Protein AF-A0A7C7DC08-F1 (afdb_monomer_lite)

Radius of gyration: 14.55 Å; chains: 1; bounding box: 36×22×37 Å

Sequence (53 aa):
VIVDGLAKIAERRDQIKGLEFVYEPKVLRHFLCKLKPIGLDPKKGEDVNPMVP

pLDDT: mean 83.42, std 16.88, range [45.34, 96.5]

Foldseek 3Di:
DVVVVVVVCVVCVVVDFDKDWPDADPPPRVVPTDIDGPQDDPVPNDRPDPPDD

Secondary structure (DSSP, 8-state):
-HHHHHHHHHHTGGG---EEEEE--SS-HHHH-EEEETTB-TTT-SB--S---

InterPro domains:
  IPR015422 Pyridoxal phosphate-dependent transferase, small domain [G3DSA:3.90.1150.10] (1-38)
  IPR015424 Pyridoxal phosphate-dependent transferase [SSF53383] (2-38)

Structure (mmCIF, N/CA/C/O backbone):
data_AF-A0A7C7DC08-F1
#
_entry.id   AF-A0A7C7DC08-F1
#
loop_
_atom_site.group_PDB
_atom_site.id
_atom_site.type_symbol
_atom_site.label_atom_id
_atom_site.label_alt_id
_atom_site.label_comp_id
_atom_site.label_asym_id
_atom_site.label_entity_id
_atom_site.label_seq_id
_atom_site.pdbx_PDB_ins_code
_atom_site.Cartn_x
_atom_site.Cartn_y
_atom_site.Cartn_z
_atom_site.occupancy
_atom_site.B_iso_or_equiv
_atom_site.auth_seq_id
_atom_site.auth_comp_id
_atom_site.auth_asym_id
_atom_site.auth_atom_id
_atom_site.pdbx_PDB_model_num
ATOM 1 N N . VAL A 1 1 ? -18.578 -9.082 4.022 1.00 80.19 1 VAL A N 1
ATOM 2 C CA . VAL A 1 1 ? -17.104 -9.189 3.856 1.00 80.19 1 VAL A CA 1
ATOM 3 C C . VAL A 1 1 ? -16.448 -7.865 3.465 1.00 80.19 1 VAL A C 1
ATOM 5 O O . VAL A 1 1 ? -15.637 -7.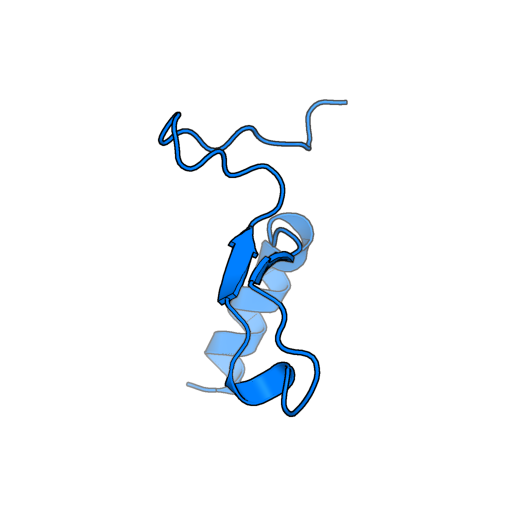390 4.244 1.00 80.19 1 VAL A O 1
ATOM 8 N N . ILE A 1 2 ? -16.770 -7.238 2.318 1.00 95.88 2 ILE A N 1
ATOM 9 C CA . ILE A 1 2 ? -16.135 -5.956 1.915 1.00 95.88 2 ILE A CA 1
ATOM 10 C C . ILE A 1 2 ? -16.470 -4.833 2.908 1.00 95.88 2 ILE A C 1
ATOM 12 O O . ILE A 1 2 ? -15.575 -4.156 3.406 1.00 95.88 2 ILE A O 1
ATOM 16 N N . VAL A 1 3 ? -17.758 -4.689 3.238 1.00 96.50 3 VAL A N 1
ATOM 17 C CA . VAL A 1 3 ? -18.248 -3.678 4.188 1.00 96.50 3 VAL A CA 1
ATOM 18 C C . VAL A 1 3 ? -17.628 -3.880 5.570 1.00 96.50 3 VAL A C 1
ATOM 20 O O . VAL A 1 3 ? -17.047 -2.950 6.115 1.00 96.50 3 VAL A O 1
ATOM 23 N N . ASP A 1 4 ? -17.660 -5.107 6.094 1.00 96.31 4 ASP A N 1
ATOM 24 C CA . ASP A 1 4 ? -17.104 -5.424 7.418 1.00 96.31 4 ASP A CA 1
ATOM 25 C C . ASP A 1 4 ? -15.591 -5.176 7.487 1.00 96.31 4 ASP A C 1
ATOM 27 O O . ASP A 1 4 ? -15.066 -4.754 8.516 1.00 96.31 4 ASP A O 1
ATOM 31 N N . GLY A 1 5 ? -14.875 -5.423 6.385 1.00 95.12 5 GLY A N 1
ATOM 32 C CA . GLY A 1 5 ? -13.447 -5.140 6.280 1.00 95.12 5 GLY A CA 1
ATOM 33 C C . GLY A 1 5 ? -13.152 -3.643 6.348 1.00 95.12 5 GLY A C 1
ATOM 34 O O . GLY A 1 5 ? -12.285 -3.225 7.115 1.00 95.12 5 GLY A O 1
ATOM 35 N N . LEU A 1 6 ? -13.898 -2.833 5.594 1.00 95.38 6 LEU A N 1
ATOM 36 C CA . LEU A 1 6 ? -13.749 -1.377 5.612 1.00 95.38 6 LEU A CA 1
ATOM 37 C C . LEU A 1 6 ? -14.167 -0.769 6.956 1.00 95.38 6 LEU A C 1
ATOM 39 O O . LEU A 1 6 ? -13.470 0.117 7.446 1.00 95.38 6 LEU A O 1
ATOM 43 N N . ALA A 1 7 ? -15.230 -1.278 7.585 1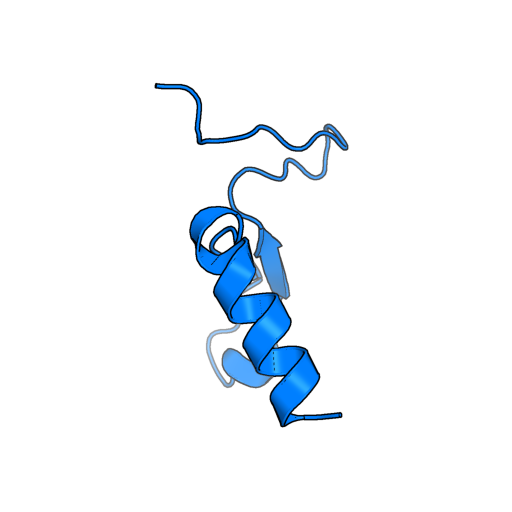.00 96.31 7 ALA A N 1
ATOM 44 C CA . ALA A 1 7 ? -15.659 -0.844 8.914 1.00 96.31 7 ALA A CA 1
ATOM 45 C C . ALA A 1 7 ? -14.543 -1.042 9.957 1.00 96.31 7 ALA A C 1
ATOM 47 O O . ALA A 1 7 ? -14.159 -0.099 10.644 1.00 96.31 7 ALA A O 1
ATOM 48 N N . LYS A 1 8 ? -13.917 -2.225 9.979 1.00 95.25 8 LYS A N 1
ATOM 49 C CA . LYS A 1 8 ? -12.785 -2.522 10.876 1.00 95.25 8 LYS A CA 1
ATOM 50 C C . LYS A 1 8 ? -11.529 -1.701 10.581 1.00 95.25 8 LYS A C 1
ATOM 52 O O . LYS A 1 8 ? -10.733 -1.452 11.481 1.00 95.25 8 LYS A O 1
ATOM 57 N N . ILE A 1 9 ? -11.296 -1.320 9.322 1.00 93.50 9 ILE A N 1
ATOM 58 C CA . ILE A 1 9 ? -10.190 -0.419 8.959 1.00 93.50 9 ILE A CA 1
ATOM 59 C C . ILE A 1 9 ? -10.476 0.993 9.483 1.00 93.50 9 ILE A C 1
ATOM 61 O O . ILE A 1 9 ? -9.569 1.629 10.016 1.00 93.50 9 ILE A O 1
ATOM 65 N N . ALA A 1 10 ? -11.724 1.459 9.381 1.00 94.12 10 ALA A N 1
ATOM 66 C CA . ALA A 1 10 ? -12.133 2.771 9.873 1.00 94.12 10 ALA A CA 1
ATOM 67 C C . ALA A 1 10 ? -11.974 2.904 11.398 1.00 94.12 10 ALA A C 1
ATOM 69 O O . ALA A 1 10 ? -11.511 3.944 11.863 1.00 94.12 10 ALA A O 1
ATOM 70 N N . GLU A 1 11 ? -12.272 1.847 12.162 1.00 96.31 11 GLU A N 1
ATOM 71 C CA . GLU A 1 11 ? -12.085 1.803 13.625 1.00 96.31 11 GLU A CA 1
ATOM 72 C C . GLU A 1 11 ? -10.629 2.042 14.060 1.00 96.31 11 GLU A C 1
ATOM 74 O O . GLU A 1 11 ? -10.384 2.633 15.107 1.00 96.31 11 GLU A O 1
ATOM 79 N N . ARG A 1 12 ? -9.651 1.612 13.252 1.00 93.56 12 ARG A N 1
ATOM 80 C CA . ARG A 1 12 ? -8.211 1.726 13.555 1.00 93.56 12 ARG A CA 1
ATOM 81 C C . ARG A 1 12 ? -7.483 2.784 12.729 1.00 93.56 12 ARG A C 1
ATOM 83 O O . ARG A 1 12 ? -6.258 2.734 12.635 1.00 93.56 12 ARG A O 1
ATOM 90 N N . ARG A 1 13 ? -8.210 3.713 12.102 1.00 91.56 13 ARG A N 1
ATOM 91 C CA . ARG A 1 13 ? -7.650 4.695 11.155 1.00 91.56 13 ARG A CA 1
ATOM 92 C C . ARG A 1 13 ? -6.456 5.474 11.716 1.00 91.56 13 ARG A C 1
ATOM 94 O O . ARG A 1 13 ? -5.504 5.719 10.987 1.00 91.56 13 ARG A O 1
ATOM 101 N N . ASP A 1 14 ? -6.487 5.788 13.010 1.00 91.69 14 ASP A N 1
ATOM 102 C CA . ASP A 1 14 ? -5.468 6.600 13.683 1.00 91.69 14 ASP A CA 1
ATOM 103 C C . ASP A 1 14 ? -4.159 5.819 13.923 1.00 91.69 14 ASP A C 1
ATOM 105 O O . ASP A 1 14 ? -3.128 6.406 14.229 1.00 91.69 14 ASP A O 1
ATOM 109 N N . GLN A 1 15 ? -4.180 4.491 13.751 1.00 90.50 15 GLN A N 1
ATOM 110 C CA . GLN A 1 15 ? -3.013 3.605 13.873 1.00 90.50 15 GLN A CA 1
ATOM 111 C C . GLN A 1 15 ? -2.372 3.281 12.512 1.00 90.50 15 GLN A C 1
ATOM 113 O O . GLN A 1 15 ? -1.318 2.644 12.454 1.00 90.50 15 GLN A O 1
ATOM 118 N N . ILE A 1 16 ? -3.009 3.665 11.398 1.00 90.56 16 ILE A N 1
ATOM 119 C CA . ILE A 1 16 ? -2.525 3.346 10.051 1.00 90.56 16 ILE A CA 1
ATOM 120 C C . ILE A 1 16 ? -1.372 4.289 9.703 1.00 90.56 16 ILE A C 1
ATOM 122 O O . ILE A 1 16 ? -1.563 5.487 9.503 1.00 90.56 16 ILE A O 1
ATOM 126 N N . LYS A 1 17 ? -0.162 3.733 9.602 1.00 90.00 17 LYS A N 1
ATOM 127 C CA . LYS A 1 17 ? 1.040 4.481 9.216 1.00 90.00 17 LYS A CA 1
ATOM 128 C C . LYS A 1 17 ? 1.011 4.845 7.725 1.00 90.00 17 LYS A C 1
ATOM 130 O O . LYS A 1 17 ? 0.551 4.064 6.890 1.00 90.00 17 LYS A O 1
ATOM 135 N N . GLY A 1 18 ? 1.568 6.010 7.392 1.00 91.56 18 GLY A N 1
ATOM 136 C CA . GLY A 1 18 ? 1.880 6.373 6.009 1.00 91.56 18 GLY A CA 1
ATOM 137 C C . GLY A 1 18 ? 2.984 5.490 5.415 1.00 91.56 18 GLY A C 1
ATOM 138 O O . GLY A 1 18 ? 3.655 4.739 6.126 1.00 91.56 18 GLY A O 1
ATOM 139 N N . LEU A 1 19 ? 3.180 5.594 4.100 1.00 93.75 19 LEU A N 1
ATOM 140 C CA . LEU A 1 19 ? 4.184 4.832 3.358 1.00 93.75 19 LEU A CA 1
ATOM 141 C C . LEU A 1 19 ? 5.266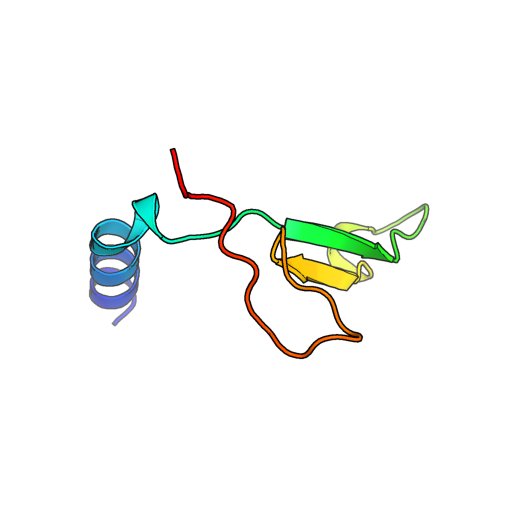 5.756 2.791 1.00 93.75 19 LEU A C 1
ATOM 143 O O . LEU A 1 19 ? 4.975 6.868 2.355 1.00 93.75 19 LEU A O 1
ATOM 147 N N . GLU A 1 20 ? 6.498 5.264 2.748 1.00 93.44 20 GLU A N 1
ATOM 148 C CA . GLU A 1 20 ? 7.651 5.905 2.112 1.00 93.44 20 GLU A CA 1
ATOM 149 C C . GLU A 1 20 ? 8.239 5.005 1.009 1.00 93.44 20 GLU A C 1
ATOM 151 O O . GLU A 1 20 ? 8.135 3.774 1.062 1.00 93.44 20 GLU A O 1
ATOM 156 N N . PHE A 1 21 ? 8.856 5.610 -0.011 1.00 93.62 21 PHE A N 1
ATOM 157 C CA . PHE A 1 21 ? 9.457 4.871 -1.121 1.00 93.62 21 PHE A CA 1
ATOM 158 C C . PHE A 1 21 ? 10.788 4.234 -0.717 1.00 93.62 21 PHE A C 1
ATOM 160 O O . PHE A 1 21 ? 11.722 4.906 -0.292 1.00 93.62 21 PHE A O 1
ATOM 167 N N . VAL A 1 22 ? 10.899 2.926 -0.938 1.00 93.50 22 VAL A N 1
ATOM 168 C CA . VAL A 1 22 ? 12.182 2.204 -0.952 1.00 93.50 22 VAL A CA 1
ATOM 169 C C . VAL A 1 22 ? 12.793 2.251 -2.349 1.00 93.50 22 VAL A C 1
ATOM 171 O O . VAL A 1 22 ? 14.007 2.324 -2.514 1.00 93.50 22 VAL A O 1
ATOM 174 N N . TYR A 1 23 ? 11.936 2.191 -3.364 1.00 93.31 23 TYR A N 1
ATOM 175 C CA . TYR A 1 23 ? 12.318 2.256 -4.765 1.00 93.31 23 TYR A CA 1
ATOM 176 C C . TYR A 1 23 ? 11.186 2.901 -5.561 1.00 93.31 23 TYR A C 1
ATOM 178 O O . TYR A 1 23 ? 10.062 2.394 -5.551 1.00 93.31 23 TYR A O 1
ATOM 186 N N . GLU A 1 24 ? 11.491 3.994 -6.260 1.00 95.44 24 GLU A N 1
ATOM 187 C CA . GLU A 1 24 ? 10.561 4.683 -7.153 1.00 95.44 24 GLU A CA 1
ATOM 188 C C . GLU A 1 24 ? 11.124 4.698 -8.587 1.00 95.44 24 GLU A C 1
ATOM 190 O O . GLU A 1 24 ? 12.132 5.358 -8.856 1.00 95.44 24 GLU A O 1
ATOM 195 N N . PRO A 1 25 ? 10.512 3.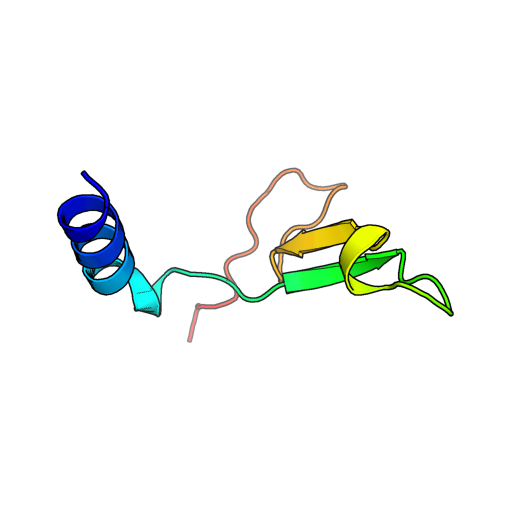960 -9.530 1.00 94.12 25 PRO A N 1
ATOM 196 C CA . PRO A 1 25 ? 10.907 4.010 -10.929 1.00 94.12 25 PRO A CA 1
ATOM 197 C C . PRO A 1 25 ? 10.374 5.275 -11.609 1.00 94.12 25 PRO A C 1
ATOM 199 O O . PRO A 1 25 ? 9.282 5.754 -11.311 1.00 94.12 25 PRO A O 1
ATOM 202 N N . LYS A 1 26 ? 11.130 5.783 -12.592 1.00 93.31 26 LYS A N 1
ATOM 203 C CA . LYS A 1 26 ? 10.807 7.027 -13.320 1.00 93.31 26 LYS A CA 1
ATOM 204 C C . LYS A 1 26 ? 9.477 6.971 -14.085 1.00 93.31 26 LYS A C 1
ATOM 206 O O . LYS A 1 26 ? 8.880 8.009 -14.344 1.00 93.31 26 LYS A O 1
ATOM 211 N N . VAL A 1 27 ? 9.026 5.774 -14.461 1.00 94.81 27 VAL A N 1
ATOM 212 C CA . VAL A 1 27 ? 7.757 5.526 -15.158 1.00 94.81 27 VAL A 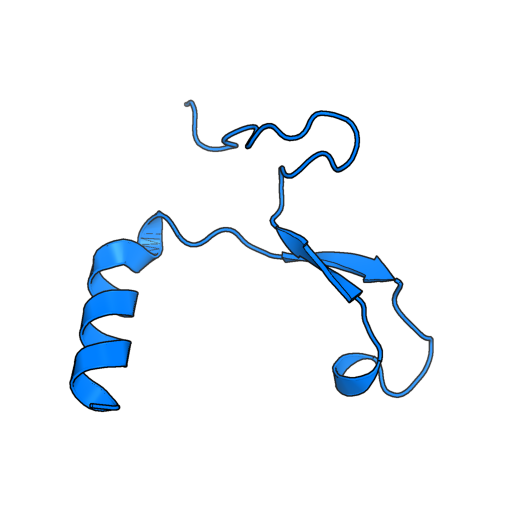CA 1
ATOM 213 C C . VAL A 1 27 ? 7.013 4.374 -14.492 1.00 94.81 27 VAL A C 1
ATOM 215 O O . VAL A 1 27 ? 7.631 3.492 -13.900 1.00 94.81 27 VAL A O 1
ATOM 218 N N . LEU A 1 28 ? 5.679 4.378 -14.593 1.00 94.25 28 LEU A N 1
ATOM 219 C CA . LEU A 1 28 ? 4.807 3.325 -14.047 1.00 94.25 28 LEU A CA 1
ATOM 220 C C . LEU A 1 28 ? 4.998 3.065 -12.539 1.00 94.25 28 LEU A C 1
ATOM 222 O O . LEU A 1 28 ? 4.830 1.944 -12.058 1.00 94.25 28 LEU A O 1
ATOM 226 N N . ARG A 1 29 ? 5.298 4.123 -11.772 1.00 94.06 29 ARG A N 1
ATOM 227 C CA . ARG A 1 29 ? 5.568 4.056 -10.325 1.00 94.06 29 ARG A CA 1
ATOM 228 C C . ARG A 1 29 ? 4.509 3.294 -9.527 1.00 94.06 29 ARG A C 1
ATOM 230 O O . ARG A 1 29 ? 4.863 2.513 -8.660 1.00 94.06 29 ARG A O 1
ATOM 237 N N . HIS A 1 30 ? 3.226 3.441 -9.856 1.00 94.94 30 HIS A N 1
ATOM 238 C CA . HIS A 1 30 ? 2.136 2.794 -9.117 1.00 94.94 30 HIS A CA 1
ATOM 239 C C . HIS A 1 30 ? 2.161 1.263 -9.219 1.00 94.94 30 HIS A C 1
ATOM 241 O O . HIS A 1 30 ? 1.681 0.590 -8.316 1.00 94.94 30 HIS A O 1
ATOM 247 N N . PHE A 1 31 ? 2.742 0.724 -10.293 1.00 95.31 31 PHE A N 1
ATOM 248 C CA . PHE A 1 31 ? 2.852 -0.717 -10.512 1.00 95.31 31 PHE A CA 1
ATOM 249 C C . PHE A 1 31 ? 4.175 -1.290 -10.003 1.00 95.31 31 PHE A C 1
ATOM 251 O O . PHE A 1 31 ? 4.218 -2.429 -9.554 1.00 95.31 31 PHE A O 1
ATOM 258 N N . LEU A 1 32 ? 5.257 -0.516 -10.115 1.00 95.06 32 LEU A N 1
ATOM 259 C CA . LEU A 1 32 ? 6.623 -1.025 -9.970 1.00 95.06 32 LEU A CA 1
ATOM 260 C C . LEU A 1 32 ? 7.352 -0.520 -8.717 1.00 95.06 32 LEU A C 1
ATOM 262 O O . LEU A 1 32 ? 8.460 -0.981 -8.431 1.00 95.06 32 LEU A O 1
ATOM 266 N N . CYS A 1 33 ? 6.788 0.445 -7.988 1.00 96.25 33 CYS A N 1
ATOM 267 C CA . CYS A 1 33 ? 7.426 0.954 -6.780 1.00 96.25 33 CYS A CA 1
ATOM 268 C C . CYS A 1 33 ? 7.461 -0.091 -5.660 1.00 96.25 33 CYS A C 1
ATOM 270 O O . CYS A 1 33 ? 6.657 -1.023 -5.604 1.00 96.25 33 CYS A O 1
ATOM 272 N N . LYS A 1 34 ? 8.402 0.097 -4.736 1.00 94.25 34 LYS A N 1
ATOM 273 C CA . LYS A 1 34 ? 8.431 -0.612 -3.455 1.00 94.25 34 LYS A CA 1
ATOM 274 C C . LYS A 1 34 ? 8.264 0.406 -2.341 1.00 94.25 34 LYS A C 1
ATOM 276 O O . LYS A 1 34 ? 8.965 1.418 -2.329 1.00 94.25 34 LYS A O 1
ATOM 281 N N . LEU A 1 35 ? 7.357 0.119 -1.417 1.00 93.94 35 LEU A N 1
ATOM 282 C CA . LEU A 1 35 ? 7.001 0.988 -0.301 1.00 93.94 35 LEU A CA 1
ATOM 283 C C . LEU A 1 35 ? 7.332 0.299 1.024 1.00 93.94 35 LEU A C 1
ATOM 285 O O . LEU A 1 35 ? 7.274 -0.929 1.113 1.00 93.94 35 LEU A O 1
ATOM 289 N N . LYS A 1 36 ? 7.642 1.087 2.051 1.00 91.94 36 LYS A N 1
ATOM 290 C CA . LYS A 1 36 ? 7.716 0.630 3.446 1.00 91.94 36 LYS A CA 1
ATOM 291 C C . LYS A 1 36 ? 6.900 1.563 4.350 1.00 91.94 36 LYS A C 1
ATOM 293 O O . LYS A 1 36 ? 6.681 2.711 3.965 1.00 91.94 36 LYS A O 1
ATOM 298 N N . PRO A 1 37 ? 6.425 1.102 5.518 1.00 93.56 37 PRO A N 1
ATOM 299 C CA . PRO A 1 37 ? 5.819 1.982 6.512 1.00 93.56 37 PRO A CA 1
ATOM 300 C C . PRO A 1 37 ? 6.814 3.034 7.000 1.00 93.56 37 PRO A C 1
ATOM 302 O O . PRO A 1 37 ? 7.981 2.717 7.232 1.00 93.56 37 PRO A O 1
ATOM 305 N N . ILE A 1 38 ? 6.338 4.261 7.200 1.00 89.12 38 ILE A N 1
ATOM 306 C CA . ILE A 1 38 ? 7.132 5.326 7.821 1.00 89.12 38 ILE A CA 1
ATOM 307 C C . ILE A 1 38 ? 7.521 4.886 9.239 1.00 89.12 38 ILE A C 1
ATOM 309 O O . ILE A 1 38 ? 6.672 4.435 10.011 1.00 89.12 38 ILE A O 1
ATOM 313 N N . GLY A 1 39 ? 8.806 5.014 9.577 1.00 81.19 39 GLY A N 1
ATOM 314 C CA . GLY A 1 39 ? 9.330 4.589 10.879 1.00 81.19 39 GLY A CA 1
ATOM 315 C C . GLY A 1 39 ? 9.561 3.078 10.994 1.00 81.19 39 GLY A C 1
ATOM 316 O O . GLY A 1 39 ? 9.643 2.551 12.099 1.00 81.19 39 GLY A O 1
ATOM 317 N N . LEU A 1 40 ? 9.642 2.352 9.876 1.00 71.94 40 LEU A N 1
ATOM 318 C CA . LEU A 1 40 ? 10.155 0.984 9.869 1.00 71.94 40 LEU A CA 1
ATOM 319 C C . LEU A 1 40 ? 11.605 0.993 9.371 1.00 71.94 40 LEU A C 1
ATOM 321 O O . LEU A 1 40 ? 11.865 1.179 8.177 1.00 71.94 40 LEU A O 1
ATOM 325 N N . ASP A 1 41 ? 12.551 0.763 10.281 1.00 64.56 41 ASP A N 1
ATOM 326 C CA . ASP A 1 41 ? 13.962 0.607 9.931 1.00 64.56 41 ASP A CA 1
ATOM 327 C C . ASP A 1 41 ? 14.256 -0.857 9.558 1.00 64.56 41 ASP A C 1
ATOM 329 O O . ASP A 1 41 ? 14.297 -1.725 10.437 1.00 64.56 41 ASP A O 1
ATOM 333 N N . PRO A 1 42 ? 14.541 -1.174 8.276 1.00 59.16 42 PRO A N 1
ATOM 334 C CA . PRO A 1 42 ? 14.745 -2.557 7.832 1.00 59.16 42 PRO A CA 1
ATOM 335 C C . PRO A 1 42 ? 15.985 -3.224 8.448 1.00 59.16 42 PRO A C 1
ATOM 337 O O . PRO A 1 42 ? 16.117 -4.441 8.385 1.00 59.16 42 PRO A O 1
ATOM 340 N N . LYS A 1 43 ? 16.896 -2.445 9.050 1.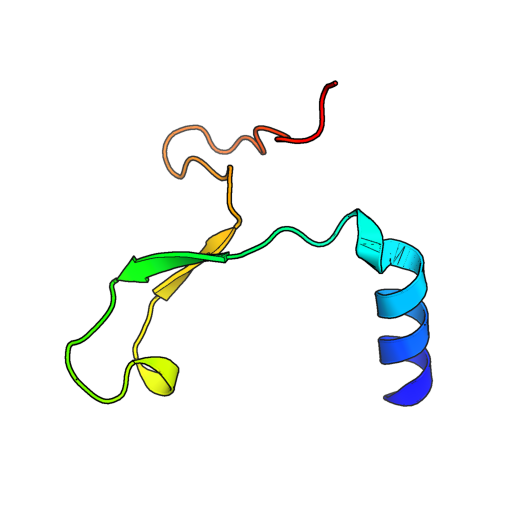00 61.81 43 LYS A N 1
ATOM 341 C CA . LYS A 1 43 ? 18.068 -2.956 9.780 1.00 61.81 43 LYS A CA 1
ATOM 342 C C . LYS A 1 43 ? 17.795 -3.251 11.255 1.00 61.81 43 LYS A C 1
ATOM 344 O O . LYS A 1 43 ? 18.604 -3.940 11.867 1.00 61.81 43 LYS A O 1
ATOM 349 N N . LYS A 1 44 ? 16.708 -2.724 11.826 1.00 57.00 44 LYS A N 1
ATOM 350 C CA . LYS A 1 44 ? 16.433 -2.813 13.266 1.00 57.00 44 LYS A CA 1
ATOM 351 C C . LYS A 1 44 ? 15.274 -3.750 13.609 1.00 57.00 44 LYS A C 1
ATOM 353 O O . LYS A 1 44 ? 15.171 -4.163 14.752 1.00 57.00 44 LYS A O 1
ATOM 358 N N . GLY A 1 45 ? 14.448 -4.135 12.630 1.00 53.78 45 GLY A N 1
ATOM 359 C CA . GLY A 1 45 ? 13.341 -5.078 12.849 1.00 53.78 45 GLY A CA 1
ATOM 360 C C . GLY A 1 45 ? 12.323 -4.595 13.887 1.00 53.78 45 GLY A C 1
ATOM 361 O O . GLY A 1 45 ? 11.579 -5.401 14.431 1.00 53.78 45 GLY A O 1
ATOM 362 N N . GLU A 1 46 ? 12.316 -3.295 14.178 1.00 53.00 46 GLU A N 1
ATOM 363 C CA . GLU A 1 46 ? 11.592 -2.703 15.291 1.00 53.00 46 GLU A CA 1
ATOM 364 C C . GLU A 1 46 ? 10.779 -1.519 14.765 1.00 53.00 46 GLU A C 1
ATOM 366 O O . GLU A 1 46 ? 11.301 -0.642 14.068 1.00 53.00 46 GLU A O 1
ATOM 371 N N . ASP A 1 47 ? 9.481 -1.534 15.062 1.00 55.41 47 ASP A N 1
ATOM 372 C CA . ASP A 1 47 ? 8.549 -0.452 14.781 1.00 55.41 47 ASP A CA 1
ATOM 373 C C . ASP A 1 47 ? 8.907 0.762 15.647 1.00 55.41 47 ASP A C 1
ATOM 375 O O . ASP A 1 47 ? 8.427 0.886 16.776 1.00 55.41 47 ASP A O 1
ATOM 379 N N . VAL A 1 48 ? 9.722 1.691 15.133 1.00 56.50 48 VAL A N 1
ATOM 380 C CA . VAL A 1 48 ? 9.909 2.979 15.810 1.00 56.50 48 VAL A CA 1
ATOM 381 C C . VAL A 1 48 ? 8.620 3.776 15.635 1.00 56.50 48 VAL A C 1
ATOM 383 O O . VAL A 1 48 ? 8.314 4.312 14.573 1.00 56.50 48 VAL A O 1
ATOM 386 N N . ASN A 1 49 ? 7.773 3.737 16.662 1.00 55.62 49 ASN A N 1
ATOM 387 C CA . ASN A 1 49 ? 6.483 4.407 16.667 1.00 55.62 49 ASN A CA 1
ATOM 388 C C . ASN A 1 49 ? 6.700 5.933 16.601 1.00 55.62 49 ASN A C 1
ATOM 390 O O . ASN A 1 49 ? 7.262 6.485 17.546 1.00 55.62 49 ASN A O 1
ATOM 394 N N . PRO A 1 50 ? 6.264 6.636 15.537 1.00 56.16 50 PRO A N 1
ATOM 395 C CA . PRO A 1 50 ? 6.416 8.089 15.450 1.00 56.16 50 PRO A CA 1
ATOM 396 C C . PRO A 1 50 ? 5.413 8.848 16.338 1.00 56.16 50 PRO A C 1
ATOM 398 O O . PRO A 1 50 ? 5.453 10.072 16.391 1.00 56.16 50 PRO A O 1
ATOM 401 N N . MET A 1 51 ? 4.511 8.139 17.026 1.00 50.47 51 MET A N 1
ATOM 402 C CA . MET A 1 51 ? 3.466 8.707 17.876 1.00 50.47 51 MET A CA 1
ATOM 403 C C . MET A 1 51 ? 3.838 8.595 19.365 1.00 50.47 51 MET A C 1
ATOM 405 O O . MET A 1 51 ? 3.145 7.940 20.144 1.00 50.47 51 MET A O 1
ATOM 409 N N . VAL A 1 52 ? 4.952 9.209 19.762 1.00 45.34 52 VAL A N 1
ATOM 410 C CA . VAL A 1 52 ? 5.146 9.664 21.148 1.00 45.34 52 VAL A CA 1
ATOM 411 C C . VAL A 1 52 ? 5.046 11.191 21.093 1.00 45.34 52 VAL A C 1
ATOM 413 O O . VAL A 1 52 ? 5.723 11.767 20.239 1.00 45.34 52 VAL A O 1
ATOM 416 N N . PRO A 1 53 ? 4.173 11.842 21.887 1.00 46.88 53 PRO A N 1
ATOM 417 C CA . PRO A 1 53 ? 4.193 13.299 22.002 1.00 46.88 53 PRO A CA 1
ATOM 418 C C . PRO A 1 53 ? 5.549 13.812 22.501 1.00 46.88 53 PRO A C 1
ATOM 420 O O . PRO A 1 53 ? 6.197 13.100 23.303 1.00 46.88 53 PRO A O 1
#

Organism: NCBI:txid36854